Protein AF-F9D7B2-F1 (afdb_monomer_lite)

Radius of gyration: 19.42 Å; chains: 1; bounding box: 42×25×67 Å

Structure (mmCIF, N/CA/C/O backbone):
data_AF-F9D7B2-F1
#
_entry.id   AF-F9D7B2-F1
#
loop_
_atom_site.group_PDB
_atom_site.id
_atom_site.type_symbol
_atom_site.label_atom_id
_atom_site.label_alt_id
_atom_site.label_comp_id
_atom_site.label_asym_id
_atom_site.label_entity_id
_atom_site.label_seq_id
_atom_site.pdbx_PDB_ins_code
_atom_site.Cartn_x
_atom_site.Cartn_y
_atom_site.Cartn_z
_atom_site.occupancy
_atom_site.B_iso_or_equiv
_atom_site.auth_seq_id
_atom_site.auth_comp_id
_atom_site.auth_asym_id
_atom_site.auth_atom_id
_atom_site.pdbx_PDB_model_num
ATOM 1 N N . MET A 1 1 ? -6.807 11.798 2.840 1.00 54.75 1 MET A N 1
ATOM 2 C CA . MET A 1 1 ? -6.831 11.634 1.366 1.00 54.75 1 MET A CA 1
ATOM 3 C C . MET A 1 1 ? -7.896 10.609 0.989 1.00 54.75 1 MET A C 1
ATOM 5 O O . MET A 1 1 ? -7.912 9.531 1.571 1.00 54.75 1 MET A O 1
ATOM 9 N N . ARG A 1 2 ? -8.845 10.926 0.095 1.00 68.44 2 ARG A N 1
ATOM 10 C CA . ARG A 1 2 ? -9.853 9.933 -0.322 1.00 68.44 2 ARG A CA 1
ATOM 11 C C . ARG A 1 2 ? -9.166 8.896 -1.212 1.00 68.44 2 ARG A C 1
ATOM 13 O O . ARG A 1 2 ? -8.704 9.254 -2.287 1.00 68.44 2 ARG A O 1
ATOM 20 N N . PHE A 1 3 ? -9.135 7.635 -0.779 1.00 68.25 3 PHE A N 1
ATOM 21 C CA . PHE A 1 3 ? -8.517 6.503 -1.492 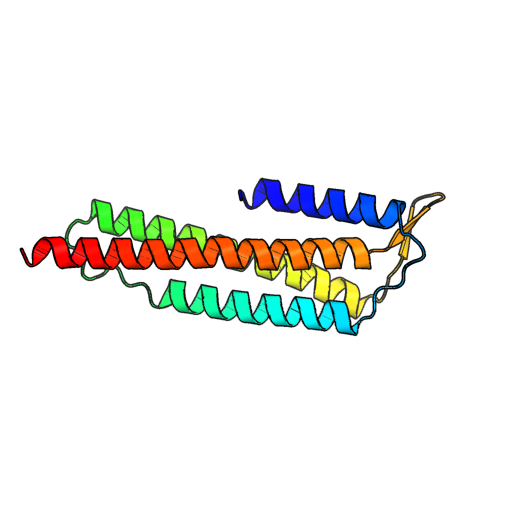1.00 68.25 3 PHE A CA 1
ATOM 22 C C . PHE A 1 3 ? -8.830 6.486 -3.000 1.00 68.25 3 PHE A C 1
ATOM 24 O O . PHE A 1 3 ? -7.929 6.403 -3.826 1.00 68.25 3 PHE A O 1
ATOM 31 N N . LYS A 1 4 ? -10.107 6.695 -3.354 1.00 72.75 4 LYS A N 1
ATOM 32 C CA . LYS A 1 4 ? -10.595 6.726 -4.744 1.00 72.75 4 LYS A CA 1
ATOM 33 C C . LYS A 1 4 ? -10.036 7.871 -5.598 1.00 72.75 4 LYS A C 1
ATOM 35 O O . LYS A 1 4 ? -10.034 7.754 -6.812 1.00 72.75 4 LYS A O 1
ATOM 40 N N . ILE A 1 5 ? -9.616 8.972 -4.978 1.00 77.19 5 ILE A N 1
ATOM 41 C CA . ILE A 1 5 ? -9.054 10.144 -5.665 1.00 77.19 5 ILE A CA 1
ATOM 42 C C . ILE A 1 5 ? -7.525 10.044 -5.701 1.00 77.19 5 ILE A C 1
ATOM 44 O O . ILE A 1 5 ? -6.902 10.443 -6.674 1.00 77.19 5 ILE A O 1
ATOM 48 N N . GLY A 1 6 ? -6.917 9.468 -4.661 1.00 80.25 6 GLY A N 1
ATOM 49 C CA . GLY A 1 6 ? -5.465 9.351 -4.567 1.00 80.25 6 GLY A CA 1
ATOM 50 C C . GLY A 1 6 ? -4.844 8.421 -5.607 1.00 80.25 6 GLY A C 1
ATOM 51 O O . GLY A 1 6 ? -3.851 8.795 -6.214 1.00 80.25 6 GLY A O 1
ATOM 52 N N . ILE A 1 7 ? -5.468 7.266 -5.867 1.00 83.19 7 ILE A N 1
ATOM 53 C CA . ILE A 1 7 ? -4.980 6.296 -6.863 1.00 83.19 7 ILE A CA 1
ATOM 54 C C . ILE A 1 7 ? -4.917 6.869 -8.290 1.00 83.19 7 ILE A C 1
ATOM 56 O O . ILE A 1 7 ? -3.865 6.762 -8.917 1.00 83.19 7 ILE A O 1
ATOM 60 N N . PRO A 1 8 ? -5.981 7.476 -8.854 1.00 85.50 8 PRO A N 1
ATOM 61 C CA . PRO A 1 8 ? -5.893 8.018 -10.209 1.00 85.50 8 PRO A CA 1
ATOM 62 C C . PRO A 1 8 ? -4.871 9.156 -10.304 1.00 85.50 8 PRO A C 1
ATOM 64 O O . PRO A 1 8 ? -4.182 9.261 -11.313 1.00 85.50 8 PRO A O 1
ATOM 67 N N . ILE A 1 9 ? -4.705 9.955 -9.243 1.00 86.44 9 ILE A N 1
ATOM 68 C CA . ILE A 1 9 ? -3.663 10.989 -9.183 1.00 86.44 9 ILE A CA 1
ATOM 69 C C . ILE A 1 9 ? -2.264 10.362 -9.176 1.00 86.44 9 ILE A C 1
ATOM 71 O O . ILE A 1 9 ? -1.404 10.822 -9.920 1.00 86.44 9 ILE A O 1
ATOM 75 N N . SER A 1 10 ? -2.022 9.313 -8.381 1.00 86.69 10 SER A N 1
ATOM 76 C CA . SER A 1 10 ? -0.713 8.649 -8.342 1.00 86.69 10 SER A CA 1
ATOM 77 C C . SER A 1 10 ? -0.380 7.975 -9.674 1.00 86.69 10 SER A C 1
ATOM 79 O O . SER A 1 10 ? 0.756 8.053 -10.129 1.00 86.69 10 SER A O 1
ATOM 81 N N . LEU A 1 11 ? -1.371 7.369 -10.337 1.00 87.00 11 LEU A N 1
ATOM 82 C CA . LEU A 1 11 ? -1.194 6.798 -11.674 1.00 87.00 11 LEU A CA 1
ATOM 83 C C . LEU A 1 11 ? -0.879 7.880 -12.711 1.00 87.00 11 LEU A C 1
ATOM 85 O O . LEU A 1 11 ? 0.074 7.736 -13.472 1.00 87.00 11 LEU A O 1
ATOM 89 N N . PHE A 1 12 ? -1.635 8.981 -12.709 1.00 88.62 12 PHE A N 1
ATOM 90 C CA . PHE A 1 12 ? -1.389 10.106 -13.608 1.00 88.62 12 PHE A CA 1
ATOM 91 C C . PHE A 1 12 ? 0.009 10.697 -13.403 1.00 88.62 12 PHE A C 1
ATOM 93 O O . PHE A 1 12 ? 0.746 10.888 -14.366 1.00 88.62 12 PHE A O 1
ATOM 100 N N . LEU A 1 13 ? 0.407 10.924 -12.149 1.00 90.12 13 LEU A N 1
ATOM 101 C CA . LEU A 1 13 ? 1.728 11.447 -11.817 1.00 90.12 13 LEU A CA 1
ATOM 102 C C . LEU A 1 13 ? 2.848 10.488 -12.249 1.00 90.12 13 LEU A C 1
ATOM 104 O O . LEU A 1 13 ? 3.850 10.938 -12.795 1.00 90.12 13 LEU A O 1
ATOM 108 N N . GLY A 1 14 ? 2.663 9.178 -12.066 1.00 87.56 14 GLY A N 1
ATOM 109 C CA . GLY A 1 14 ? 3.601 8.159 -12.540 1.00 87.56 14 GLY A CA 1
ATOM 110 C C . GLY A 1 14 ? 3.787 8.178 -14.058 1.00 87.56 14 GLY A C 1
ATOM 111 O O . GLY A 1 14 ? 4.916 8.136 -14.540 1.00 87.56 14 GLY A O 1
ATOM 112 N N . ILE A 1 15 ? 2.692 8.322 -14.810 1.00 87.38 15 ILE A N 1
ATOM 113 C CA . ILE A 1 15 ? 2.734 8.454 -16.272 1.00 87.38 15 ILE A CA 1
ATOM 114 C C . ILE A 1 15 ? 3.484 9.731 -16.671 1.00 87.38 15 ILE A C 1
ATOM 116 O O . ILE A 1 15 ? 4.382 9.673 -17.506 1.00 87.38 15 ILE A O 1
ATOM 120 N N . VAL A 1 16 ? 3.171 10.873 -16.050 1.00 88.50 16 VAL A N 1
ATOM 121 C CA . VAL A 1 16 ? 3.855 12.149 -16.326 1.00 88.50 16 VAL A CA 1
ATOM 122 C C . VAL A 1 16 ? 5.359 12.038 -16.065 1.00 88.50 16 VAL A C 1
ATOM 124 O O . VAL A 1 16 ? 6.153 12.438 -16.913 1.00 88.50 16 VAL A O 1
ATOM 127 N N . LEU A 1 17 ? 5.768 11.453 -14.935 1.00 87.50 17 LEU A N 1
ATOM 128 C CA . LEU A 1 17 ? 7.186 11.252 -14.625 1.00 87.50 17 LEU A CA 1
ATOM 129 C C . LEU A 1 17 ? 7.868 10.308 -15.614 1.00 87.50 17 LEU A C 1
ATOM 131 O O . LEU A 1 17 ? 8.986 10.593 -16.035 1.00 87.50 17 LEU A O 1
ATOM 135 N N . SER A 1 18 ? 7.181 9.251 -16.051 1.00 87.25 18 SER A N 1
ATOM 136 C CA . SER A 1 18 ? 7.692 8.372 -17.102 1.00 87.25 18 SER A CA 1
ATOM 137 C C . SER A 1 18 ? 7.915 9.107 -18.427 1.00 87.25 18 SER A C 1
ATOM 139 O O . SER A 1 18 ? 8.852 8.762 -19.141 1.00 87.25 18 SER A O 1
ATOM 141 N N . PHE A 1 19 ? 7.079 10.089 -18.780 1.00 83.62 19 PHE A N 1
ATOM 142 C CA . PHE A 1 19 ? 7.267 10.886 -19.998 1.00 83.62 19 PHE A CA 1
ATOM 143 C C . PHE A 1 19 ? 8.423 11.884 -19.879 1.00 83.62 19 PHE A C 1
ATOM 145 O O . PHE A 1 19 ? 9.119 12.127 -20.863 1.00 83.62 19 PHE A O 1
ATOM 152 N N . ILE A 1 20 ? 8.627 12.470 -18.695 1.00 86.25 20 ILE A N 1
ATOM 153 C CA . ILE A 1 20 ? 9.696 13.453 -18.457 1.00 86.25 20 ILE A CA 1
ATOM 154 C C . ILE A 1 20 ? 11.061 12.760 -18.331 1.00 86.25 20 ILE A C 1
ATOM 156 O O . ILE A 1 20 ? 12.061 13.273 -18.830 1.00 86.25 20 ILE A O 1
ATOM 160 N N . PHE A 1 21 ? 11.107 11.587 -17.694 1.00 85.00 21 PHE A N 1
ATOM 161 C CA . PHE A 1 21 ? 12.338 10.857 -17.380 1.00 85.00 21 PHE A CA 1
ATOM 162 C C . PHE A 1 21 ? 12.344 9.414 -17.925 1.00 85.00 21 PHE A C 1
ATOM 164 O O . PHE A 1 21 ? 12.540 8.468 -17.155 1.00 85.00 21 PHE A O 1
ATOM 171 N N . PRO A 1 22 ? 12.181 9.210 -19.246 1.00 76.31 22 PRO A N 1
ATOM 172 C CA . PRO A 1 22 ? 12.032 7.873 -19.827 1.00 76.31 22 PRO A CA 1
ATOM 173 C C . PRO A 1 22 ? 13.297 7.011 -19.701 1.00 76.31 22 PRO A C 1
ATOM 175 O O . PRO A 1 22 ? 13.204 5.795 -19.580 1.00 76.31 22 PRO A O 1
ATOM 178 N N . ASN A 1 23 ? 14.479 7.637 -19.685 1.00 76.44 23 ASN A N 1
ATOM 179 C CA . ASN A 1 23 ? 15.772 6.942 -19.683 1.00 76.44 23 ASN A CA 1
ATOM 180 C C . ASN A 1 23 ? 16.345 6.698 -18.278 1.00 76.44 23 ASN A C 1
ATOM 182 O O . ASN A 1 23 ? 17.453 6.177 -18.158 1.00 76.44 23 ASN A O 1
ATOM 186 N N . ILE A 1 24 ? 15.645 7.115 -17.216 1.00 81.31 24 ILE A N 1
ATOM 187 C CA . ILE A 1 24 ? 16.097 6.843 -15.850 1.00 81.31 24 ILE A CA 1
ATOM 188 C C . ILE A 1 24 ? 15.679 5.426 -15.487 1.00 81.31 24 ILE A C 1
ATOM 190 O O . ILE A 1 24 ? 14.493 5.126 -15.359 1.00 81.31 24 ILE A O 1
ATOM 194 N N . GLU A 1 25 ? 16.675 4.572 -15.298 1.00 81.44 25 GLU A N 1
ATOM 195 C CA . GLU A 1 25 ? 16.473 3.227 -14.790 1.00 81.44 25 GLU A CA 1
ATOM 196 C C . GLU A 1 25 ? 16.370 3.261 -13.263 1.00 81.44 25 GLU A C 1
ATOM 198 O O . GLU A 1 25 ? 17.259 3.750 -12.557 1.00 81.44 25 GLU A O 1
ATOM 203 N N . ILE A 1 26 ? 15.253 2.756 -12.750 1.00 85.38 26 ILE A N 1
ATOM 204 C CA . ILE A 1 26 ? 15.032 2.613 -11.318 1.00 85.38 26 ILE A CA 1
ATOM 205 C C . ILE A 1 26 ? 15.650 1.287 -10.883 1.00 85.38 26 ILE A C 1
ATOM 207 O O . ILE A 1 26 ? 15.409 0.242 -11.479 1.00 85.38 26 ILE A O 1
ATOM 211 N N . LYS A 1 27 ? 16.457 1.325 -9.821 1.00 88.38 27 LYS A N 1
ATOM 212 C CA . LYS A 1 27 ? 17.061 0.113 -9.264 1.00 88.38 27 LYS A CA 1
ATOM 213 C C . LYS A 1 27 ? 15.986 -0.751 -8.608 1.00 88.38 27 LYS A C 1
ATOM 215 O O . LYS A 1 27 ? 15.213 -0.243 -7.793 1.00 88.38 27 LYS A O 1
ATOM 220 N N . ASP A 1 28 ? 16.023 -2.058 -8.858 1.00 86.94 28 ASP A N 1
ATOM 221 C CA . ASP A 1 28 ? 15.105 -3.025 -8.236 1.00 86.94 28 ASP A CA 1
ATOM 222 C C . ASP A 1 28 ? 15.140 -2.937 -6.704 1.00 86.94 28 ASP A C 1
ATOM 224 O O . ASP A 1 28 ? 14.097 -2.907 -6.052 1.00 86.94 28 ASP A O 1
ATOM 228 N N . SER A 1 29 ? 16.331 -2.730 -6.129 1.00 91.25 29 SER A N 1
ATOM 229 C CA . SER A 1 29 ? 16.522 -2.534 -4.687 1.00 91.25 29 SER A CA 1
ATOM 230 C C . SER A 1 29 ? 15.683 -1.384 -4.113 1.00 91.25 29 SER A C 1
ATOM 232 O O . SER A 1 29 ? 15.282 -1.415 -2.950 1.00 91.25 29 SER A O 1
ATOM 234 N N . THR A 1 30 ? 15.419 -0.339 -4.905 1.00 92.25 30 THR A N 1
ATOM 235 C CA . THR A 1 30 ? 14.581 0.792 -4.487 1.00 92.25 30 THR A CA 1
ATOM 236 C C . THR A 1 30 ? 13.112 0.381 -4.420 1.00 92.25 30 THR A C 1
ATOM 238 O O . THR A 1 30 ? 12.442 0.693 -3.434 1.00 92.25 30 THR A O 1
ATOM 241 N N . LEU A 1 31 ? 12.619 -0.350 -5.424 1.00 91.62 31 LEU A N 1
ATOM 242 C CA . LEU A 1 31 ? 11.253 -0.882 -5.441 1.00 91.62 31 LEU A CA 1
ATOM 243 C C . LEU A 1 31 ? 11.034 -1.885 -4.301 1.00 91.62 31 LEU A C 1
ATOM 245 O O . LEU A 1 31 ? 10.041 -1.776 -3.581 1.00 91.62 31 LEU A O 1
ATOM 249 N N . GLU A 1 32 ? 11.984 -2.796 -4.087 1.00 93.69 32 GLU A N 1
ATOM 250 C CA . GLU A 1 32 ? 11.987 -3.766 -2.983 1.00 93.69 32 GLU A CA 1
ATOM 251 C C . GLU A 1 32 ? 11.922 -3.078 -1.616 1.00 93.69 32 GLU A C 1
ATOM 253 O O . GLU A 1 32 ? 11.104 -3.433 -0.762 1.00 93.69 32 GLU A O 1
ATOM 258 N N . THR A 1 33 ? 12.750 -2.049 -1.413 1.00 96.12 33 THR A N 1
ATOM 259 C CA . THR A 1 33 ? 12.785 -1.285 -0.159 1.00 96.12 33 THR A CA 1
ATOM 260 C C . THR A 1 33 ? 11.444 -0.601 0.100 1.00 96.12 33 THR A C 1
ATOM 262 O O . THR A 1 33 ? 10.875 -0.726 1.185 1.00 96.12 33 THR A O 1
ATOM 265 N N . LEU A 1 34 ? 10.894 0.094 -0.901 1.00 96.00 34 LEU A N 1
ATOM 266 C CA . LEU A 1 34 ? 9.611 0.786 -0.774 1.00 96.00 34 LEU A CA 1
ATOM 267 C C . LEU A 1 34 ? 8.447 -0.187 -0.534 1.00 96.00 34 LEU A C 1
ATOM 269 O O . LEU A 1 34 ? 7.554 0.100 0.270 1.00 96.00 34 LEU A O 1
ATOM 273 N N . PHE A 1 35 ? 8.454 -1.348 -1.192 1.00 95.50 35 PHE A N 1
ATOM 274 C CA . PHE A 1 35 ? 7.444 -2.381 -0.975 1.00 95.50 35 PHE A CA 1
ATOM 275 C C . PHE A 1 35 ? 7.541 -2.982 0.429 1.00 95.50 35 PHE A C 1
ATOM 277 O O . PHE A 1 35 ? 6.524 -3.131 1.107 1.00 95.50 35 PHE A O 1
ATOM 284 N N . THR A 1 36 ? 8.759 -3.217 0.918 1.00 96.44 36 THR A N 1
ATOM 285 C CA . THR A 1 36 ? 9.007 -3.694 2.285 1.00 96.44 36 THR A CA 1
ATOM 286 C C . THR A 1 36 ? 8.484 -2.703 3.324 1.00 96.44 36 THR A C 1
ATOM 288 O O . THR A 1 36 ? 7.735 -3.089 4.222 1.00 96.44 36 THR A O 1
ATOM 291 N N . ILE A 1 37 ? 8.792 -1.409 3.174 1.00 96.44 37 ILE A N 1
ATOM 292 C CA . ILE A 1 37 ? 8.269 -0.350 4.055 1.00 96.44 37 ILE A CA 1
ATOM 293 C C . ILE A 1 37 ? 6.735 -0.337 4.027 1.00 96.44 37 ILE A C 1
ATOM 295 O O . ILE A 1 37 ? 6.094 -0.273 5.077 1.00 96.44 37 ILE A O 1
ATOM 299 N N . SER A 1 38 ? 6.138 -0.454 2.839 1.00 95.25 38 SER A N 1
ATOM 300 C CA . SER A 1 38 ? 4.681 -0.518 2.669 1.00 95.25 38 SER A CA 1
ATOM 301 C C . SER A 1 38 ? 4.071 -1.722 3.402 1.00 95.25 38 SER A C 1
ATOM 303 O O . SER A 1 38 ? 3.055 -1.573 4.079 1.00 95.25 38 SER A O 1
ATOM 305 N N . GLY A 1 39 ? 4.704 -2.897 3.326 1.00 95.38 39 GLY A N 1
ATOM 306 C CA . GLY A 1 39 ? 4.282 -4.114 4.029 1.00 95.38 39 GLY A CA 1
ATOM 307 C C . GLY A 1 39 ? 4.381 -4.014 5.552 1.00 95.38 39 GLY A C 1
ATOM 308 O O . GLY A 1 39 ? 3.458 -4.430 6.260 1.00 95.38 39 GLY A O 1
ATOM 309 N N . ILE A 1 40 ? 5.449 -3.399 6.066 1.00 95.38 40 ILE A N 1
ATOM 310 C CA . ILE A 1 40 ? 5.603 -3.112 7.499 1.00 95.38 40 ILE A CA 1
ATOM 311 C C . ILE A 1 40 ? 4.492 -2.164 7.971 1.00 95.38 40 ILE A C 1
ATOM 313 O O . ILE A 1 40 ? 3.793 -2.464 8.939 1.00 95.38 40 ILE A O 1
ATOM 317 N N . MET A 1 41 ? 4.270 -1.053 7.261 1.00 94.00 41 MET A N 1
ATOM 318 C CA . MET A 1 41 ? 3.221 -0.078 7.591 1.00 94.00 41 MET A CA 1
ATOM 319 C C . MET A 1 41 ? 1.817 -0.683 7.540 1.00 94.00 41 MET A C 1
ATOM 321 O O . MET A 1 41 ? 1.000 -0.427 8.426 1.00 94.00 41 MET A O 1
ATOM 325 N N . PHE A 1 42 ? 1.541 -1.522 6.539 1.00 92.75 42 PHE A N 1
ATOM 326 C CA . PHE A 1 42 ? 0.287 -2.262 6.455 1.00 92.75 42 PHE A CA 1
ATOM 327 C C . PHE A 1 42 ? 0.094 -3.179 7.671 1.00 92.75 42 PHE A C 1
ATOM 329 O O . PHE A 1 42 ? -0.965 -3.144 8.300 1.00 92.75 42 PHE A O 1
ATOM 336 N N . SER A 1 43 ? 1.118 -3.954 8.033 1.00 93.38 43 SER A N 1
ATOM 337 C CA . SER A 1 43 ? 1.059 -4.902 9.153 1.00 93.38 43 SER A CA 1
ATOM 338 C C . SER A 1 43 ? 0.813 -4.193 10.487 1.00 93.38 43 SER A C 1
ATOM 340 O O . SER A 1 43 ? -0.059 -4.597 11.259 1.00 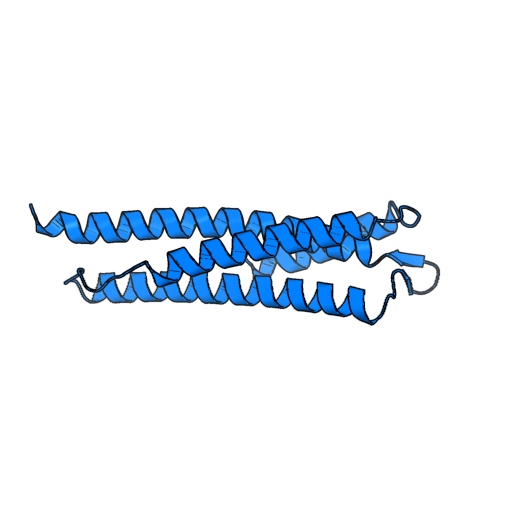93.38 43 SER A O 1
ATOM 342 N N . ILE A 1 44 ? 1.522 -3.087 10.728 1.00 91.56 44 ILE A N 1
ATOM 343 C CA . ILE A 1 44 ? 1.356 -2.255 11.924 1.00 91.56 44 ILE A CA 1
ATOM 344 C C . ILE A 1 44 ? -0.057 -1.648 11.974 1.00 91.56 44 ILE A C 1
ATOM 346 O O . ILE A 1 44 ? -0.745 -1.767 12.990 1.00 91.56 44 ILE A O 1
ATOM 350 N N . GLY A 1 45 ? -0.528 -1.048 10.875 1.00 89.50 45 GLY A N 1
ATOM 351 C CA . GLY A 1 45 ? -1.862 -0.441 10.810 1.00 89.50 45 GLY A CA 1
ATOM 352 C C . GLY A 1 45 ? -2.998 -1.450 11.016 1.00 89.50 45 GLY A C 1
ATOM 353 O O . GLY A 1 45 ? -3.968 -1.173 11.728 1.00 89.50 45 GLY A O 1
ATOM 354 N N . MET A 1 46 ? -2.868 -2.651 10.449 1.00 90.00 46 MET A N 1
ATOM 355 C CA . MET A 1 46 ? -3.832 -3.735 10.643 1.00 90.00 46 MET A CA 1
ATOM 356 C C . MET A 1 46 ? -3.849 -4.254 12.082 1.00 90.00 46 MET A C 1
ATOM 358 O O . MET A 1 46 ? -4.937 -4.466 12.617 1.00 90.00 46 MET A O 1
ATOM 362 N N . SER A 1 47 ? -2.682 -4.410 12.715 1.00 90.19 47 SER A N 1
ATOM 363 C CA . SER A 1 47 ? -2.576 -4.834 14.118 1.00 90.19 47 SER A CA 1
ATOM 364 C C . SER A 1 47 ? -3.359 -3.899 15.044 1.00 90.19 47 SER A C 1
ATOM 366 O O . SER A 1 47 ? -4.251 -4.348 15.766 1.00 90.19 47 SER A O 1
ATOM 368 N N . LEU A 1 48 ? -3.133 -2.584 14.932 1.00 85.81 48 LEU A N 1
ATOM 369 C CA . LEU A 1 48 ? -3.869 -1.599 15.729 1.00 85.81 48 LEU A CA 1
ATOM 370 C C . LEU A 1 48 ? -5.376 -1.666 15.490 1.00 85.81 48 LEU A C 1
ATOM 372 O O . LEU A 1 48 ? -6.140 -1.635 16.446 1.00 85.81 48 LEU A O 1
ATOM 376 N N . THR A 1 49 ? -5.800 -1.817 14.233 1.00 85.38 49 THR A N 1
ATOM 377 C CA . THR A 1 49 ? -7.227 -1.887 13.882 1.00 85.38 49 THR A CA 1
ATOM 378 C C . THR A 1 49 ? -7.929 -3.112 14.482 1.00 85.38 49 THR A C 1
ATOM 380 O O . THR A 1 49 ? -9.138 -3.076 14.707 1.00 85.38 49 THR A O 1
ATOM 383 N N . VAL A 1 50 ? -7.207 -4.217 14.699 1.00 80.75 50 VAL A N 1
ATOM 384 C CA . VAL A 1 50 ? -7.754 -5.448 15.297 1.00 80.75 50 VAL A CA 1
ATOM 385 C C . VAL A 1 50 ? -7.774 -5.373 16.825 1.00 80.75 50 VAL A C 1
ATOM 387 O O . VAL A 1 50 ? -8.703 -5.899 17.432 1.00 80.75 50 VAL A O 1
ATOM 390 N N . ILE A 1 51 ? -6.784 -4.716 17.437 1.00 81.06 51 ILE A N 1
ATOM 391 C CA . ILE A 1 51 ? -6.692 -4.549 18.897 1.00 81.06 51 ILE A CA 1
ATOM 392 C C . ILE A 1 51 ? -7.780 -3.603 19.425 1.00 81.06 51 ILE A C 1
ATOM 394 O O . ILE A 1 51 ? -8.307 -3.828 20.514 1.00 81.06 51 ILE A O 1
ATOM 398 N N . SER A 1 52 ? -8.153 -2.577 18.653 1.00 76.31 52 SER A N 1
ATOM 399 C CA . SER A 1 52 ? -9.250 -1.660 18.971 1.00 76.31 52 SER A CA 1
ATOM 400 C C . SER A 1 52 ? -10.520 -2.422 19.376 1.00 76.31 52 SER A C 1
ATOM 402 O O . SER A 1 52 ? -11.152 -3.090 18.556 1.00 76.31 52 SER A O 1
ATOM 404 N N . ASN A 1 53 ? -10.942 -2.312 20.636 1.00 77.31 53 ASN A N 1
ATOM 405 C CA . ASN A 1 53 ? -12.123 -3.011 21.130 1.00 77.31 53 ASN A CA 1
ATOM 406 C C . ASN A 1 53 ? -13.177 -2.030 21.645 1.00 77.31 53 ASN A C 1
ATOM 408 O O . ASN A 1 53 ? -12.911 -1.147 22.444 1.00 77.31 53 ASN A O 1
ATOM 412 N N . THR A 1 54 ? -14.415 -2.229 21.200 1.00 79.44 54 THR A N 1
ATOM 413 C CA . THR A 1 54 ? -15.566 -1.377 21.532 1.00 79.44 54 THR A CA 1
ATOM 414 C C . THR A 1 54 ? -16.523 -2.033 22.532 1.00 79.44 54 THR A C 1
ATOM 416 O O . THR A 1 54 ? -17.632 -1.539 22.735 1.00 79.44 54 THR A O 1
ATOM 419 N N . SER A 1 55 ? -16.159 -3.175 23.130 1.00 76.06 55 SER A N 1
ATOM 420 C CA . SER A 1 55 ? -17.034 -3.913 24.054 1.00 76.06 55 SER A CA 1
ATOM 421 C C . SER A 1 55 ? -17.332 -3.164 25.355 1.00 76.06 55 SER A C 1
ATOM 423 O O . SER A 1 55 ? -18.410 -3.370 25.901 1.00 76.06 55 SER A O 1
ATOM 425 N N . GLY A 1 56 ? -16.447 -2.264 25.801 1.00 75.81 56 GLY A N 1
ATOM 426 C CA . GLY A 1 56 ? -16.654 -1.428 26.995 1.00 75.81 56 GLY A CA 1
ATOM 427 C C . GLY A 1 56 ? -17.692 -0.309 26.829 1.00 75.81 56 GLY A C 1
ATOM 428 O O . GLY A 1 56 ? -18.098 0.314 27.806 1.00 75.81 56 GLY A O 1
ATOM 429 N N . ILE A 1 57 ? -18.174 -0.054 25.608 1.00 79.56 57 ILE A N 1
ATOM 430 C CA . ILE A 1 57 ? -19.107 1.041 25.312 1.00 79.56 57 ILE A CA 1
ATOM 431 C C . ILE A 1 57 ? -20.557 0.548 25.467 1.00 79.56 57 ILE A C 1
ATOM 433 O O . ILE A 1 57 ? -21.011 -0.314 24.710 1.00 79.56 57 ILE A O 1
ATOM 437 N N . GLU A 1 58 ? -21.310 1.122 26.415 1.00 76.94 58 GLU A N 1
ATOM 438 C CA . GLU A 1 58 ? -22.727 0.767 26.663 1.00 76.94 58 GLU A CA 1
ATOM 439 C C . GLU A 1 58 ? -23.648 1.383 25.622 1.00 76.94 58 GLU A C 1
ATOM 441 O O . GLU A 1 58 ? -24.605 0.751 25.174 1.00 76.94 58 GLU A O 1
ATOM 446 N N . ASN A 1 59 ? -23.342 2.612 25.197 1.00 83.44 59 ASN A N 1
ATOM 447 C CA . ASN A 1 59 ? -24.145 3.297 24.205 1.00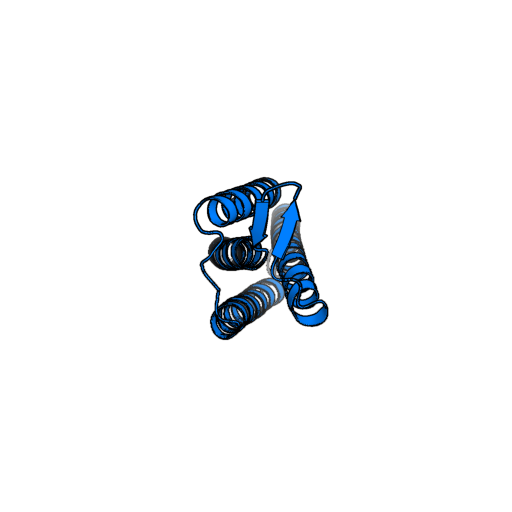 83.44 59 ASN A CA 1
ATOM 448 C C . ASN A 1 59 ? -24.031 2.577 22.854 1.00 83.44 59 ASN A C 1
ATOM 450 O O . ASN A 1 59 ? -23.067 2.740 22.100 1.00 83.44 59 ASN A O 1
ATOM 454 N N . GLN A 1 60 ? -25.057 1.788 22.532 1.00 83.81 60 GLN A N 1
ATOM 455 C CA . GLN A 1 60 ? -25.094 0.954 21.336 1.00 83.81 60 GLN A CA 1
ATOM 456 C C . GLN A 1 60 ? -24.970 1.768 20.042 1.00 83.81 60 GLN A C 1
ATOM 458 O O . GLN A 1 60 ? -24.370 1.281 19.082 1.00 83.81 60 GLN A O 1
ATOM 463 N N . LYS A 1 61 ? -25.483 3.007 20.005 1.00 85.25 61 LYS A N 1
ATOM 464 C CA . LYS A 1 61 ? -25.369 3.879 18.825 1.00 85.25 61 LYS A CA 1
ATOM 465 C C . LYS A 1 61 ? -23.912 4.279 18.578 1.00 85.25 61 LYS A C 1
ATOM 467 O O . LYS A 1 61 ? -23.436 4.149 17.451 1.00 85.25 61 LYS A O 1
ATOM 472 N N . ILE A 1 62 ? -23.199 4.687 19.631 1.00 82.62 62 ILE A N 1
ATOM 473 C CA . ILE A 1 62 ? -21.770 5.044 19.572 1.00 82.62 62 ILE A CA 1
ATOM 474 C C . ILE A 1 62 ? -20.928 3.807 19.234 1.00 82.62 62 ILE A C 1
ATOM 476 O O . ILE A 1 62 ? -20.090 3.834 18.336 1.00 82.62 62 ILE A O 1
ATOM 480 N N . ARG A 1 63 ? -21.216 2.666 19.866 1.00 82.81 63 ARG A N 1
ATOM 481 C CA . ARG A 1 63 ? -20.525 1.403 19.583 1.00 82.81 63 ARG A CA 1
ATOM 482 C C . ARG A 1 63 ? -20.645 0.985 18.115 1.00 82.81 63 ARG A C 1
ATOM 484 O O . ARG A 1 63 ? -19.669 0.552 17.503 1.00 82.81 63 ARG A O 1
ATOM 491 N N . LEU A 1 64 ? -21.842 1.091 17.534 1.00 85.75 64 LEU A N 1
ATOM 492 C CA . LEU A 1 64 ? -22.075 0.744 16.130 1.00 85.75 64 LEU A CA 1
ATOM 493 C C . LEU A 1 64 ? -21.376 1.713 15.169 1.00 85.75 64 LEU A C 1
ATOM 495 O O . LEU A 1 64 ? -20.829 1.260 14.160 1.00 85.75 64 LEU A O 1
ATOM 499 N N . SER A 1 65 ? -21.357 3.015 15.472 1.00 86.19 65 SER A N 1
ATOM 500 C CA . SER A 1 65 ? -20.679 4.005 14.629 1.00 86.19 65 SER A CA 1
ATOM 501 C C . SER A 1 65 ? -19.161 3.791 14.617 1.00 86.19 65 SER A C 1
ATOM 503 O O . SER A 1 65 ? -18.568 3.756 13.537 1.00 86.19 65 SER A O 1
ATOM 505 N N . LEU A 1 66 ? -18.548 3.533 15.775 1.00 85.06 66 LEU A N 1
ATOM 506 C CA . LEU A 1 66 ? -17.117 3.236 15.900 1.00 85.06 66 LEU A CA 1
ATOM 507 C C . LEU A 1 66 ? -16.743 1.943 15.169 1.00 85.06 66 LEU A C 1
ATOM 509 O O . LEU A 1 66 ? -15.826 1.941 14.350 1.00 85.06 66 LEU A O 1
ATOM 513 N N . ARG A 1 67 ? -17.520 0.863 15.340 1.00 85.88 67 ARG A N 1
ATOM 514 C CA . ARG A 1 67 ? -17.313 -0.388 14.584 1.00 85.88 67 ARG A CA 1
ATOM 515 C C . ARG A 1 67 ? -17.388 -0.182 13.071 1.00 85.88 67 ARG A C 1
ATOM 517 O O . ARG A 1 67 ? -16.657 -0.842 12.331 1.00 85.88 67 ARG A O 1
ATOM 524 N N . LYS A 1 68 ? -18.267 0.706 12.596 1.00 87.31 68 LYS A N 1
ATOM 525 C CA . LYS A 1 68 ? -18.351 1.053 11.172 1.00 87.31 68 LYS A CA 1
ATOM 526 C C . LYS A 1 68 ? -17.095 1.799 10.714 1.00 87.31 68 LYS A C 1
ATOM 528 O O . LYS A 1 68 ? -16.497 1.377 9.728 1.00 87.31 68 LYS A O 1
ATOM 533 N N . LYS A 1 69 ? -16.647 2.818 11.463 1.00 84.12 69 LYS A N 1
ATOM 534 C CA . LYS A 1 69 ? -15.389 3.538 11.189 1.00 84.12 69 LYS A CA 1
ATOM 535 C C . LYS A 1 69 ? -14.196 2.571 11.119 1.00 84.12 69 LYS A C 1
ATOM 537 O O . LYS A 1 69 ? -13.453 2.599 10.142 1.00 84.12 69 LYS A O 1
ATOM 542 N N . MET A 1 70 ? -14.065 1.660 12.087 1.00 85.31 70 MET A N 1
ATOM 543 C CA . MET A 1 70 ? -12.993 0.656 12.111 1.00 85.31 70 MET A CA 1
ATOM 544 C C . MET A 1 70 ? -13.013 -0.258 10.878 1.00 85.31 70 MET A C 1
ATOM 546 O O . MET A 1 70 ? -11.985 -0.458 10.231 1.00 85.31 70 MET A O 1
ATOM 550 N N . LYS A 1 71 ? -14.185 -0.806 10.520 1.00 87.19 71 LYS A N 1
ATOM 551 C CA . LYS A 1 71 ? -14.331 -1.656 9.325 1.00 87.19 71 LYS A CA 1
ATOM 552 C C . LYS A 1 71 ? -13.975 -0.901 8.047 1.00 87.19 71 LYS A C 1
ATOM 554 O O . LYS A 1 71 ? -13.315 -1.469 7.178 1.00 87.19 71 LYS A O 1
ATOM 559 N N . ASP A 1 72 ? -14.387 0.359 7.942 1.00 85.88 72 ASP A N 1
ATOM 560 C CA . ASP A 1 72 ? -14.092 1.199 6.783 1.00 85.88 72 ASP A CA 1
ATOM 561 C C . ASP A 1 72 ? -12.587 1.453 6.641 1.00 85.88 72 ASP A C 1
ATOM 563 O O . ASP A 1 72 ? -12.055 1.342 5.535 1.00 85.88 72 ASP A O 1
ATOM 567 N N . VAL A 1 73 ? -11.885 1.747 7.740 1.00 84.25 73 VAL A N 1
ATOM 568 C CA . VAL A 1 73 ? -10.425 1.929 7.728 1.00 84.25 73 VAL A CA 1
ATOM 569 C C . VAL A 1 73 ? -9.714 0.626 7.364 1.00 84.25 73 VAL A C 1
ATOM 571 O O . VAL A 1 73 ? -8.900 0.614 6.440 1.00 84.25 73 VAL A O 1
ATOM 574 N N . ARG A 1 74 ? -10.087 -0.492 7.998 1.00 87.69 74 ARG A N 1
ATOM 575 C CA . ARG A 1 74 ? -9.533 -1.822 7.706 1.00 87.69 74 ARG A CA 1
ATOM 576 C C . ARG A 1 74 ? -9.653 -2.186 6.228 1.00 87.69 74 ARG A C 1
ATOM 578 O O . ARG A 1 74 ? -8.676 -2.562 5.588 1.00 87.69 74 ARG A O 1
ATOM 585 N N . ASN A 1 75 ? -10.856 -2.060 5.668 1.00 88.88 75 ASN A N 1
ATOM 586 C CA . ASN A 1 75 ? -11.109 -2.424 4.277 1.00 88.88 75 ASN A CA 1
ATOM 587 C C . ASN A 1 75 ? -10.306 -1.540 3.311 1.00 88.88 75 ASN A C 1
ATOM 589 O O . ASN A 1 75 ? -9.871 -2.015 2.266 1.00 88.88 75 ASN A O 1
ATOM 593 N N . ARG A 1 76 ? -10.065 -0.271 3.664 1.00 86.44 76 ARG A N 1
ATOM 594 C CA . ARG A 1 76 ? -9.206 0.623 2.879 1.00 86.44 76 ARG A CA 1
ATOM 595 C C . ARG A 1 76 ? -7.727 0.244 2.951 1.00 86.44 76 ARG A C 1
ATOM 597 O O . ARG A 1 76 ? -7.065 0.304 1.920 1.00 86.44 76 ARG A O 1
ATOM 604 N N . PHE A 1 77 ? -7.217 -0.140 4.124 1.00 87.56 77 PHE A N 1
ATOM 605 C CA . PHE A 1 77 ? -5.851 -0.661 4.269 1.00 87.56 77 PHE A CA 1
ATOM 606 C C . PHE A 1 77 ? -5.648 -1.891 3.385 1.00 87.56 77 PHE A C 1
ATOM 608 O O . PHE A 1 77 ? -4.724 -1.915 2.576 1.00 87.56 77 PHE A O 1
ATOM 615 N N . ILE A 1 78 ? -6.562 -2.864 3.483 1.00 91.31 78 ILE A N 1
ATOM 616 C CA . ILE A 1 78 ? -6.522 -4.097 2.688 1.00 91.31 78 ILE A CA 1
ATOM 617 C C . ILE A 1 78 ? -6.582 -3.777 1.194 1.00 91.31 78 ILE A C 1
ATOM 619 O O . ILE A 1 78 ? -5.750 -4.266 0.439 1.00 91.31 78 ILE A O 1
ATOM 623 N N . ALA A 1 79 ? -7.518 -2.929 0.759 1.00 90.81 79 ALA A N 1
ATOM 624 C CA . ALA A 1 79 ? -7.651 -2.577 -0.653 1.00 90.81 79 ALA A CA 1
ATOM 625 C C . ALA A 1 79 ? -6.398 -1.875 -1.205 1.00 90.81 79 ALA A C 1
ATOM 627 O O . ALA A 1 79 ? -5.961 -2.189 -2.310 1.00 90.81 79 ALA A O 1
ATOM 628 N N . CYS A 1 80 ? -5.804 -0.948 -0.444 1.00 90.56 80 CYS A N 1
ATOM 629 C CA . CYS A 1 80 ? -4.578 -0.265 -0.855 1.00 90.56 80 CYS A CA 1
ATOM 630 C C . CYS A 1 80 ? -3.404 -1.237 -0.956 1.00 90.56 80 CYS A C 1
AT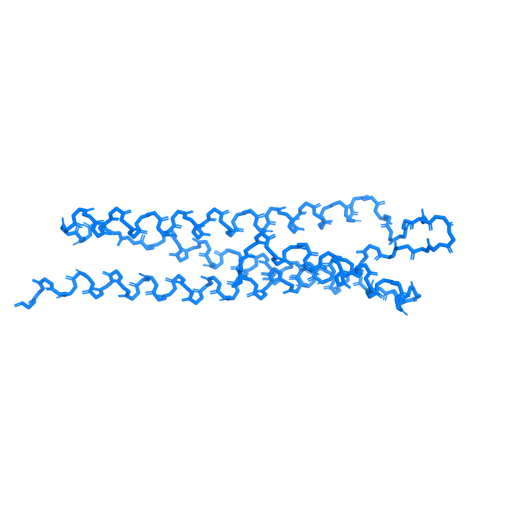OM 632 O O . CYS A 1 80 ? -2.700 -1.249 -1.962 1.00 90.56 80 CYS A O 1
ATOM 634 N N . PHE A 1 81 ? -3.209 -2.062 0.072 1.00 92.94 81 PHE A N 1
ATOM 635 C CA . PHE A 1 81 ? -2.092 -2.996 0.121 1.00 92.94 81 PHE A CA 1
ATOM 636 C C . PHE A 1 81 ? -2.211 -4.087 -0.942 1.00 92.94 81 PHE A C 1
ATOM 638 O O . PHE A 1 81 ? -1.227 -4.398 -1.608 1.00 92.94 81 PHE A O 1
ATOM 645 N N . ALA A 1 82 ? -3.420 -4.610 -1.165 1.00 93.69 82 ALA A N 1
ATOM 646 C CA . ALA A 1 82 ? -3.689 -5.565 -2.232 1.00 93.69 82 ALA A CA 1
ATOM 647 C C . ALA A 1 82 ? -3.360 -4.971 -3.607 1.00 93.69 82 ALA A C 1
ATOM 649 O O . ALA A 1 82 ? -2.693 -5.622 -4.404 1.00 93.69 82 ALA A O 1
ATOM 650 N N . LEU A 1 83 ? -3.762 -3.723 -3.871 1.00 92.06 83 LEU A N 1
ATOM 651 C CA . LEU A 1 83 ? -3.471 -3.058 -5.140 1.00 92.06 83 LEU A CA 1
ATOM 652 C C . LEU A 1 83 ? -1.963 -2.897 -5.360 1.00 92.06 83 LEU A C 1
ATOM 654 O O . LEU A 1 83 ? -1.459 -3.292 -6.407 1.00 92.06 83 LEU A O 1
ATOM 658 N N . VAL A 1 84 ? -1.230 -2.376 -4.375 1.00 93.12 84 VAL A N 1
ATOM 659 C CA . VAL A 1 84 ? 0.229 -2.221 -4.491 1.00 93.12 84 VAL A CA 1
ATOM 660 C C . VAL A 1 84 ? 0.933 -3.570 -4.633 1.00 93.12 84 VAL A C 1
ATOM 662 O O . VAL A 1 84 ? 1.848 -3.693 -5.442 1.00 93.12 84 VAL A O 1
ATOM 665 N N . SER A 1 85 ? 0.472 -4.597 -3.916 1.00 94.19 85 SER A N 1
ATOM 666 C CA . SER A 1 85 ? 1.011 -5.957 -4.022 1.00 94.19 85 SER A CA 1
ATOM 667 C C . SER A 1 85 ? 0.791 -6.557 -5.406 1.00 94.19 85 SER A C 1
ATOM 669 O O . SER A 1 85 ? 1.708 -7.155 -5.955 1.00 94.19 85 SER A O 1
ATOM 671 N N . LEU A 1 86 ? -0.388 -6.365 -6.006 1.00 92.38 86 LEU A N 1
ATOM 672 C CA . LEU A 1 86 ? -0.665 -6.837 -7.365 1.00 92.38 86 LEU A CA 1
ATOM 673 C C . LEU A 1 86 ? 0.257 -6.173 -8.391 1.00 92.38 86 LEU A C 1
ATOM 675 O O . LEU A 1 86 ? 0.819 -6.871 -9.229 1.00 92.38 86 LEU A O 1
ATOM 679 N N . PHE A 1 8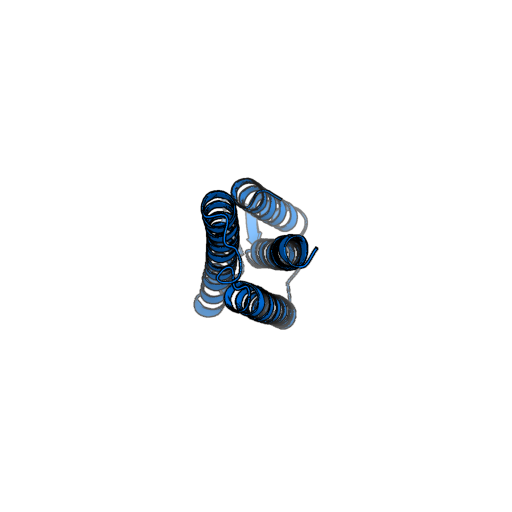7 ? 0.452 -4.854 -8.302 1.00 88.94 87 PHE A N 1
ATOM 680 C CA . PHE A 1 87 ? 1.385 -4.141 -9.180 1.00 88.94 87 PHE A CA 1
ATOM 681 C C . PHE A 1 87 ? 2.830 -4.610 -8.988 1.00 88.94 87 PHE A C 1
ATOM 683 O O . PHE A 1 87 ? 3.532 -4.824 -9.971 1.00 88.94 87 PHE A O 1
ATOM 690 N N . TYR A 1 88 ? 3.254 -4.811 -7.738 1.00 90.38 88 TYR A N 1
ATOM 691 C CA . TYR A 1 88 ? 4.602 -5.273 -7.421 1.00 90.38 88 TYR A CA 1
ATOM 692 C C . TYR A 1 88 ? 4.874 -6.697 -7.921 1.00 90.38 88 TYR A C 1
ATOM 694 O O . TYR A 1 88 ? 5.901 -6.957 -8.540 1.00 90.38 88 TYR A O 1
ATOM 702 N N . VAL A 1 89 ? 3.936 -7.623 -7.705 1.00 90.69 89 VAL A N 1
ATOM 703 C CA . VAL A 1 89 ? 4.047 -8.997 -8.214 1.00 90.69 89 VAL A CA 1
ATOM 704 C C . VAL A 1 89 ? 4.028 -9.006 -9.740 1.00 90.69 89 VAL A C 1
ATOM 706 O O . VAL A 1 89 ? 4.819 -9.718 -10.352 1.00 90.69 89 VAL A O 1
ATOM 709 N N . TYR A 1 90 ? 3.165 -8.198 -10.361 1.00 86.62 90 TYR A N 1
ATOM 710 C CA . TYR A 1 90 ? 3.110 -8.083 -11.815 1.00 86.62 90 TYR A CA 1
ATOM 711 C C . TYR A 1 90 ? 4.456 -7.628 -12.397 1.00 86.62 90 TYR A C 1
ATOM 713 O O . TYR A 1 90 ? 4.985 -8.294 -13.286 1.00 86.62 90 TYR A O 1
ATOM 721 N N . SER A 1 91 ? 5.055 -6.550 -11.883 1.00 84.06 91 SER A N 1
ATOM 722 C CA . SER A 1 91 ? 6.345 -6.084 -12.409 1.00 84.06 91 SER A CA 1
ATOM 723 C C . SER A 1 91 ? 7.480 -7.078 -12.156 1.00 84.06 91 SER A C 1
ATOM 725 O O . SER A 1 91 ? 8.297 -7.308 -13.046 1.00 84.06 91 SER A O 1
ATOM 727 N N . SER A 1 92 ? 7.483 -7.742 -10.996 1.00 84.38 92 SER A N 1
ATOM 728 C CA . SER A 1 92 ? 8.494 -8.744 -10.644 1.00 84.38 92 SER A CA 1
ATOM 729 C C . SER A 1 92 ? 8.433 -10.001 -11.525 1.00 84.38 92 SER A C 1
ATOM 731 O O . SER A 1 92 ? 9.475 -10.502 -11.943 1.00 84.38 92 SER A O 1
ATOM 733 N N . VAL A 1 93 ? 7.231 -10.498 -11.845 1.00 85.88 93 VAL A N 1
ATOM 734 C CA . VAL A 1 93 ? 7.047 -11.719 -12.653 1.00 85.88 93 VAL A CA 1
ATOM 735 C C . VAL A 1 93 ? 7.312 -11.465 -14.131 1.00 85.88 93 VAL A C 1
ATOM 737 O O . VAL A 1 93 ? 7.979 -12.261 -14.785 1.00 85.88 93 VAL A O 1
ATOM 740 N N . PHE A 1 94 ? 6.759 -10.382 -14.674 1.00 79.31 94 PHE A N 1
ATOM 741 C CA . PHE A 1 94 ? 6.785 -10.161 -16.115 1.00 79.31 94 PHE A CA 1
ATOM 742 C C . PHE A 1 94 ? 8.043 -9.431 -16.599 1.00 79.31 94 PHE A C 1
ATOM 744 O O . PHE A 1 94 ? 8.315 -9.455 -17.796 1.00 79.31 94 PHE A O 1
ATOM 751 N N . GLN A 1 95 ? 8.797 -8.779 -15.702 1.00 73.69 95 GLN A N 1
ATOM 752 C CA . GLN A 1 95 ? 10.032 -8.031 -16.000 1.00 73.69 95 GLN A CA 1
ATOM 753 C C . GLN A 1 95 ? 9.906 -7.005 -17.149 1.00 73.69 95 GLN A C 1
ATOM 755 O O . GLN A 1 95 ? 10.904 -6.505 -17.673 1.00 73.69 95 GLN A O 1
ATOM 760 N N . TYR A 1 96 ? 8.680 -6.643 -17.540 1.00 69.75 96 TYR A N 1
ATOM 761 C CA . TYR A 1 96 ? 8.426 -5.604 -18.527 1.00 69.75 96 TYR A CA 1
ATOM 762 C C . TYR A 1 96 ? 8.624 -4.242 -17.868 1.00 69.75 96 TYR A C 1
ATOM 764 O O . TYR A 1 96 ? 7.708 -3.713 -17.247 1.00 69.75 96 TYR A O 1
ATOM 772 N N . ARG A 1 97 ? 9.818 -3.663 -18.018 1.00 72.88 97 ARG A N 1
ATOM 773 C CA . ARG A 1 97 ? 10.089 -2.292 -17.551 1.00 72.88 97 ARG A CA 1
ATOM 774 C C . ARG A 1 97 ? 9.479 -1.237 -18.460 1.00 72.88 97 ARG A C 1
ATOM 776 O O . ARG A 1 97 ? 9.026 -0.205 -17.984 1.00 72.88 97 ARG A O 1
ATOM 783 N N . ASN A 1 98 ? 9.420 -1.512 -19.763 1.00 76.19 98 ASN A N 1
ATOM 784 C CA . ASN A 1 98 ? 8.972 -0.553 -20.766 1.00 76.19 98 ASN A CA 1
ATOM 785 C C . ASN A 1 98 ? 7.829 -1.122 -21.610 1.00 76.19 98 ASN A C 1
ATOM 787 O O . ASN A 1 98 ? 7.984 -2.168 -22.241 1.00 76.19 98 ASN A O 1
ATOM 791 N N . ILE A 1 99 ? 6.703 -0.407 -21.663 1.00 75.12 99 ILE A N 1
ATOM 792 C CA . ILE A 1 99 ? 5.613 -0.687 -22.603 1.00 75.12 99 ILE A CA 1
ATOM 793 C C . ILE A 1 99 ? 5.740 0.281 -23.784 1.00 75.12 99 ILE A C 1
ATOM 795 O O . ILE A 1 99 ? 5.698 1.497 -23.570 1.00 75.12 99 ILE A O 1
ATOM 799 N N . PRO A 1 100 ? 5.872 -0.215 -25.028 1.00 75.12 100 PRO A N 1
ATOM 800 C CA . PRO A 1 100 ? 5.838 0.644 -26.200 1.00 75.12 100 PRO A CA 1
ATOM 801 C C . PRO A 1 100 ? 4.416 1.175 -26.412 1.00 75.12 100 PRO A C 1
ATOM 803 O O . PRO A 1 100 ? 3.481 0.415 -26.661 1.00 75.12 100 PRO A O 1
ATOM 806 N N . LEU A 1 101 ? 4.255 2.495 -26.331 1.00 74.81 101 LEU A N 1
ATOM 807 C CA . LEU A 1 101 ? 3.032 3.205 -26.682 1.00 74.81 101 LEU A CA 1
ATOM 808 C C . LEU A 1 101 ? 3.306 4.095 -27.898 1.00 74.81 101 LEU A C 1
ATOM 810 O O . LEU A 1 101 ? 3.736 5.245 -27.780 1.00 74.81 101 LEU A O 1
ATOM 814 N N . ASN A 1 102 ? 3.040 3.547 -29.083 1.00 74.69 102 ASN A N 1
ATOM 815 C CA . ASN A 1 102 ? 3.297 4.187 -30.372 1.00 74.69 102 ASN A CA 1
ATOM 816 C C . ASN A 1 102 ? 4.775 4.616 -30.522 1.00 74.69 102 ASN A C 1
ATOM 818 O O . ASN A 1 102 ? 5.622 3.768 -30.783 1.00 74.69 102 ASN A O 1
ATOM 822 N N . SER A 1 103 ? 5.097 5.900 -30.322 1.00 71.69 103 SER A N 1
ATOM 823 C CA . SER A 1 103 ? 6.462 6.455 -30.417 1.00 71.69 103 SER A CA 1
ATOM 824 C C . SER A 1 103 ? 7.157 6.655 -29.064 1.00 71.69 103 SER A C 1
ATOM 826 O O . SER A 1 103 ? 8.292 7.123 -29.033 1.00 71.69 103 SER A O 1
ATOM 828 N N . TYR A 1 104 ? 6.492 6.333 -27.951 1.00 69.50 104 TYR A N 1
ATOM 829 C CA . TYR A 1 104 ? 7.000 6.557 -26.598 1.00 69.50 104 TYR A CA 1
ATOM 830 C C . TYR A 1 104 ? 7.153 5.240 -25.837 1.00 69.50 104 TYR A C 1
ATOM 832 O O . TYR A 1 104 ? 6.348 4.324 -25.990 1.00 69.50 104 TYR A O 1
ATOM 840 N N . LEU A 1 105 ? 8.176 5.158 -24.988 1.00 75.81 105 LEU A N 1
ATOM 841 C CA . LEU A 1 105 ? 8.356 4.061 -24.042 1.00 75.81 105 LEU A CA 1
ATOM 842 C C . LEU A 1 105 ? 7.835 4.520 -22.681 1.00 75.81 105 LEU A C 1
ATOM 844 O O . LEU A 1 105 ? 8.362 5.470 -22.104 1.00 75.81 105 LEU A O 1
ATOM 848 N N . ILE A 1 106 ? 6.781 3.868 -22.189 1.00 78.38 106 ILE A N 1
ATOM 849 C CA . ILE A 1 106 ? 6.285 4.094 -20.831 1.00 78.38 106 ILE A CA 1
ATOM 850 C C . ILE A 1 106 ? 7.048 3.163 -19.900 1.00 78.38 106 ILE A C 1
ATOM 852 O O . ILE A 1 106 ? 6.888 1.944 -19.974 1.00 78.38 106 ILE A O 1
ATOM 856 N N . ASN A 1 107 ? 7.846 3.755 -19.022 1.00 83.25 107 ASN A N 1
ATOM 857 C CA . ASN A 1 107 ? 8.565 3.074 -17.966 1.00 83.25 107 ASN A CA 1
ATOM 858 C C . ASN A 1 107 ? 7.613 2.829 -16.779 1.00 83.25 107 ASN A C 1
ATOM 860 O O . ASN A 1 107 ? 7.158 3.761 -16.105 1.00 83.25 107 ASN A O 1
ATOM 864 N N . ILE A 1 108 ? 7.289 1.557 -16.546 1.00 84.56 108 ILE A N 1
ATOM 865 C CA . ILE A 1 108 ? 6.352 1.114 -15.506 1.00 84.56 108 ILE A CA 1
ATOM 866 C C . ILE A 1 108 ? 6.924 1.357 -14.103 1.00 84.56 108 ILE A C 1
ATOM 868 O O . ILE A 1 108 ? 6.156 1.605 -13.169 1.00 84.56 108 ILE A O 1
ATOM 872 N N . ASP A 1 109 ? 8.248 1.366 -13.948 1.00 87.56 109 ASP A N 1
ATOM 873 C CA . ASP A 1 109 ? 8.906 1.506 -12.647 1.00 87.56 109 ASP A CA 1
ATOM 874 C C . ASP A 1 109 ? 8.582 2.863 -12.006 1.00 87.56 109 ASP A C 1
ATOM 876 O O . ASP A 1 109 ? 8.389 2.954 -10.792 1.00 87.56 109 ASP A O 1
ATOM 880 N N . TRP A 1 110 ? 8.421 3.919 -12.814 1.00 88.88 110 TRP A N 1
ATOM 881 C CA . TRP A 1 110 ? 7.981 5.235 -12.336 1.00 88.88 110 TRP A CA 1
ATOM 882 C C . TRP A 1 110 ? 6.561 5.207 -11.782 1.00 88.88 110 TRP A C 1
ATOM 884 O O . TRP A 1 110 ? 6.289 5.776 -10.722 1.00 88.88 110 TRP A O 1
ATOM 894 N N . ILE A 1 111 ? 5.652 4.516 -12.474 1.00 88.88 111 ILE A N 1
ATOM 895 C CA . ILE A 1 111 ? 4.276 4.327 -12.008 1.00 88.88 111 ILE A CA 1
ATOM 896 C C . ILE A 1 111 ? 4.293 3.572 -10.679 1.00 88.88 111 ILE A C 1
ATOM 898 O O . ILE A 1 111 ? 3.609 3.965 -9.731 1.00 88.88 111 ILE A O 1
ATOM 902 N N . GLN A 1 112 ? 5.120 2.533 -10.584 1.00 89.62 112 GLN A N 1
ATOM 903 C CA . GLN A 1 112 ? 5.240 1.712 -9.391 1.00 89.62 112 GLN A CA 1
ATOM 904 C C . GLN A 1 112 ? 5.843 2.475 -8.204 1.00 89.62 112 GLN A C 1
ATOM 906 O O . GLN A 1 112 ? 5.285 2.403 -7.109 1.00 89.62 112 GLN A O 1
ATOM 911 N N . ILE A 1 113 ? 6.917 3.250 -8.399 1.00 92.81 113 ILE A N 1
ATOM 912 C CA . ILE A 1 113 ? 7.499 4.099 -7.347 1.00 92.81 113 ILE A CA 1
ATOM 913 C C . ILE A 1 113 ? 6.463 5.078 -6.808 1.00 92.81 113 ILE A C 1
ATOM 915 O O . ILE A 1 113 ? 6.288 5.185 -5.593 1.00 92.81 113 ILE A O 1
ATOM 919 N N . VAL A 1 114 ? 5.760 5.790 -7.691 1.00 92.88 114 VAL A N 1
ATOM 920 C CA . VAL A 1 114 ? 4.780 6.794 -7.263 1.00 92.88 114 VAL A CA 1
ATOM 921 C C . VAL A 1 114 ? 3.634 6.136 -6.503 1.00 92.88 114 VAL A C 1
ATOM 923 O O . VAL A 1 114 ? 3.198 6.656 -5.476 1.00 92.88 114 VAL A O 1
ATOM 926 N N . LEU A 1 115 ? 3.174 4.975 -6.968 1.00 92.19 115 LEU A N 1
ATOM 927 C CA . LEU A 1 115 ? 2.132 4.202 -6.303 1.00 92.19 115 LEU A CA 1
ATOM 928 C C . LEU A 1 115 ? 2.579 3.715 -4.916 1.00 92.19 115 LEU A C 1
ATOM 930 O O . LEU A 1 115 ? 1.812 3.818 -3.958 1.00 92.19 115 LEU A O 1
ATOM 934 N N . LEU A 1 116 ? 3.821 3.241 -4.789 1.00 94.38 116 LEU A N 1
ATOM 935 C CA . LEU A 1 116 ? 4.414 2.814 -3.523 1.00 94.38 116 LEU A CA 1
ATOM 936 C C . LEU A 1 116 ? 4.531 3.978 -2.536 1.00 94.38 116 LEU A C 1
ATOM 938 O O . LEU A 1 116 ? 4.027 3.879 -1.420 1.00 94.38 116 LEU A O 1
ATOM 942 N N . ILE A 1 117 ? 5.110 5.107 -2.953 1.00 94.38 117 ILE A N 1
ATOM 943 C CA . ILE A 1 117 ? 5.225 6.313 -2.117 1.00 94.38 117 ILE A CA 1
ATOM 944 C C . ILE A 1 117 ? 3.842 6.799 -1.683 1.00 94.38 117 ILE A C 1
ATOM 946 O O . ILE A 1 117 ? 3.615 7.068 -0.501 1.00 94.38 117 ILE A O 1
ATOM 950 N N . PHE A 1 118 ? 2.892 6.867 -2.619 1.00 92.81 118 PHE A N 1
ATOM 951 C CA . PHE A 1 118 ? 1.514 7.216 -2.304 1.00 92.81 118 PHE A CA 1
ATOM 952 C C . PHE A 1 118 ? 0.920 6.259 -1.265 1.00 92.81 118 PHE A C 1
ATOM 954 O O . PHE A 1 118 ? 0.290 6.717 -0.313 1.00 92.81 118 PHE A O 1
ATOM 961 N N . SER A 1 119 ? 1.147 4.950 -1.401 1.00 92.12 119 SER A N 1
ATOM 962 C CA . SER A 1 119 ? 0.643 3.963 -0.446 1.00 92.12 119 SER A CA 1
ATOM 963 C C . SER A 1 119 ? 1.240 4.124 0.950 1.00 92.12 119 SER A C 1
ATOM 965 O O . SER A 1 119 ? 0.497 4.057 1.925 1.00 92.12 119 SER A O 1
ATOM 967 N N . ILE A 1 120 ? 2.532 4.446 1.061 1.00 94.00 120 ILE A N 1
ATOM 968 C CA . ILE A 1 120 ? 3.192 4.728 2.341 1.00 94.00 120 ILE A CA 1
ATOM 969 C C . ILE A 1 120 ? 2.544 5.945 3.003 1.00 94.00 120 ILE A C 1
ATOM 971 O O . ILE A 1 120 ? 2.095 5.857 4.144 1.00 94.00 120 ILE A O 1
ATOM 975 N N . ILE A 1 121 ? 2.416 7.061 2.277 1.00 92.06 121 ILE A N 1
ATOM 976 C CA . ILE A 1 121 ? 1.753 8.274 2.784 1.00 92.06 121 ILE A CA 1
ATOM 977 C C . ILE A 1 121 ? 0.311 7.959 3.194 1.00 92.06 121 ILE A C 1
ATOM 979 O O . ILE A 1 121 ? -0.164 8.396 4.244 1.00 92.06 121 ILE A O 1
ATOM 983 N N . TYR A 1 122 ? -0.391 7.169 2.383 1.00 90.62 122 TYR A N 1
ATOM 984 C CA . TYR A 1 122 ? -1.749 6.742 2.672 1.00 90.62 122 TYR A CA 1
ATOM 985 C C . TYR A 1 122 ? -1.813 5.932 3.971 1.00 90.62 122 TYR A C 1
ATOM 987 O O . TYR A 1 122 ? -2.661 6.223 4.818 1.00 90.62 122 TYR A O 1
ATOM 995 N N . PHE A 1 123 ? -0.920 4.964 4.173 1.00 91.19 123 PHE A N 1
ATOM 996 C CA . PHE A 1 123 ? -0.863 4.181 5.404 1.00 91.19 123 PHE A CA 1
ATOM 997 C C . PHE A 1 123 ? -0.549 5.046 6.619 1.00 91.19 123 PHE A C 1
ATOM 999 O O . PHE A 1 123 ? -1.249 4.912 7.616 1.00 91.19 123 PHE A O 1
ATOM 1006 N N . VAL A 1 124 ? 0.390 5.990 6.524 1.00 90.81 124 VAL A N 1
ATOM 1007 C CA . VAL A 1 124 ? 0.706 6.928 7.616 1.00 90.81 124 VAL A CA 1
ATOM 1008 C C . VAL A 1 124 ? -0.519 7.753 8.015 1.00 90.81 124 VAL A C 1
ATOM 1010 O O . VAL A 1 124 ? -0.878 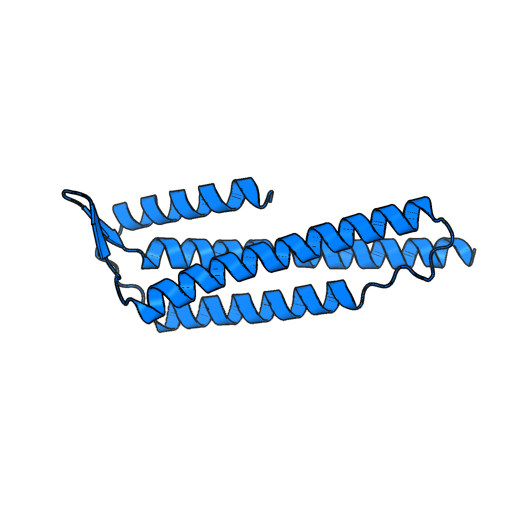7.814 9.189 1.00 90.81 124 VAL A O 1
ATOM 1013 N N . VAL A 1 125 ? -1.226 8.344 7.049 1.00 88.56 125 VAL A N 1
ATOM 1014 C CA . VAL A 1 125 ? -2.422 9.150 7.344 1.00 88.56 125 VAL A CA 1
ATOM 1015 C C . VAL A 1 125 ? -3.532 8.302 7.969 1.00 88.56 125 VAL A C 1
ATOM 1017 O O . VAL A 1 125 ? -4.208 8.753 8.893 1.00 88.56 125 VAL A O 1
ATOM 1020 N N . ASN A 1 126 ? -3.746 7.075 7.482 1.00 87.38 126 ASN A N 1
ATOM 1021 C CA . ASN A 1 126 ? -4.766 6.205 8.069 1.00 87.38 126 ASN A CA 1
ATOM 1022 C C . ASN A 1 126 ? -4.330 5.638 9.429 1.00 87.38 126 ASN A C 1
ATOM 1024 O O . ASN A 1 126 ? -5.189 5.391 10.266 1.00 87.38 126 ASN A O 1
ATOM 1028 N N . PHE A 1 127 ? -3.031 5.470 9.673 1.00 87.38 127 PHE A N 1
ATOM 1029 C CA . PHE A 1 127 ? -2.485 5.067 10.966 1.00 87.38 127 PHE A CA 1
ATOM 1030 C C . PHE A 1 127 ? -2.784 6.113 12.046 1.00 87.38 127 PHE A C 1
ATOM 1032 O O . PHE A 1 127 ? -3.337 5.765 13.086 1.00 87.38 127 PHE A O 1
ATOM 1039 N N . ILE A 1 128 ? -2.547 7.397 11.756 1.00 87.75 128 ILE A N 1
ATOM 1040 C CA . ILE A 1 128 ? -2.913 8.508 12.655 1.00 87.75 128 ILE A CA 1
ATOM 1041 C C . ILE A 1 128 ? -4.425 8.501 12.931 1.00 87.75 128 ILE A C 1
ATOM 1043 O O . ILE A 1 128 ? -4.862 8.662 14.068 1.00 87.75 128 ILE A O 1
ATOM 1047 N N . ALA A 1 129 ? -5.243 8.252 11.903 1.00 85.69 129 ALA A N 1
ATOM 1048 C CA . ALA A 1 129 ? -6.692 8.168 12.071 1.00 85.69 129 ALA A CA 1
ATOM 1049 C C . ALA A 1 129 ? -7.133 6.985 12.957 1.00 85.69 129 ALA A C 1
ATOM 1051 O O . ALA A 1 129 ? -8.138 7.100 13.653 1.00 85.69 129 ALA A O 1
ATOM 1052 N N . ILE A 1 130 ? -6.409 5.859 12.942 1.00 86.94 130 ILE A N 1
ATOM 1053 C CA . ILE A 1 130 ? -6.673 4.723 13.843 1.00 86.94 130 ILE A CA 1
ATOM 1054 C C . ILE A 1 130 ? -6.298 5.076 15.278 1.00 86.94 130 ILE A C 1
ATOM 1056 O O . ILE A 1 130 ? -7.053 4.745 16.185 1.00 86.94 130 ILE A O 1
ATOM 1060 N N . GLN A 1 131 ? -5.164 5.745 15.489 1.00 87.00 131 GLN A N 1
ATOM 1061 C CA . GLN A 1 131 ? -4.756 6.180 16.826 1.00 87.00 131 GLN A CA 1
ATOM 1062 C C . GLN A 1 131 ? -5.797 7.116 17.441 1.00 87.00 131 GLN A C 1
ATOM 1064 O O . GLN A 1 131 ? -6.311 6.823 18.513 1.00 87.00 131 GLN A O 1
ATOM 1069 N N . SER A 1 132 ? -6.221 8.139 16.698 1.00 87.31 132 SER A N 1
ATOM 1070 C CA . SER A 1 132 ? -7.282 9.047 17.146 1.00 87.31 132 SER A CA 1
ATOM 1071 C C . SER A 1 132 ? -8.616 8.323 17.392 1.00 87.31 132 SER A C 1
ATOM 1073 O O . SER A 1 132 ? -9.335 8.646 18.331 1.00 87.31 132 SER A O 1
ATOM 1075 N N . LEU A 1 133 ? -8.947 7.296 16.599 1.00 85.69 133 LEU A N 1
ATOM 1076 C CA . LEU A 1 133 ? -10.135 6.472 16.841 1.00 85.69 133 LEU A CA 1
ATOM 1077 C C . LEU A 1 133 ? -10.026 5.641 18.130 1.00 85.69 133 LEU A C 1
ATOM 1079 O O . LEU A 1 133 ? -11.043 5.398 18.775 1.00 85.69 133 LEU A O 1
ATOM 1083 N N . ASN A 1 134 ? -8.826 5.183 18.487 1.00 86.81 134 ASN A N 1
ATOM 1084 C CA . ASN A 1 134 ? -8.585 4.464 19.737 1.00 86.81 134 ASN A CA 1
ATOM 1085 C C . ASN A 1 134 ? -8.705 5.385 20.948 1.00 86.81 134 ASN A C 1
ATOM 1087 O O . ASN A 1 134 ? -9.355 5.000 21.913 1.00 86.81 134 ASN A O 1
ATOM 1091 N N . GLU A 1 135 ? -8.176 6.603 20.856 1.00 86.81 135 GLU A N 1
ATOM 1092 C CA . GLU A 1 135 ? -8.364 7.644 21.874 1.00 86.81 135 GLU A CA 1
ATOM 1093 C C . GLU A 1 135 ? -9.862 7.968 22.050 1.00 86.81 135 GLU A C 1
ATOM 1095 O O . GLU A 1 135 ? -10.370 7.942 23.166 1.00 86.81 135 GLU A O 1
ATOM 1100 N N . GLU A 1 136 ? -10.625 8.128 20.952 1.00 84.56 136 GLU A N 1
ATOM 1101 C CA . GLU A 1 136 ? -12.092 8.312 21.008 1.00 84.56 136 GLU A CA 1
ATOM 1102 C C . GLU A 1 136 ? -12.813 7.152 21.727 1.00 84.56 136 GLU A C 1
ATOM 1104 O O . GLU A 1 136 ? -13.839 7.360 22.382 1.00 84.56 136 GLU A O 1
ATOM 1109 N N . ILE A 1 137 ? -12.332 5.915 21.555 1.00 84.94 137 ILE A N 1
ATOM 1110 C CA . ILE A 1 137 ? -12.893 4.728 22.215 1.00 84.94 137 ILE A CA 1
ATOM 1111 C C . ILE A 1 137 ? -12.607 4.772 23.716 1.00 84.94 137 ILE A C 1
ATOM 1113 O O . ILE A 1 137 ? -13.516 4.504 24.500 1.00 84.94 137 ILE A O 1
ATOM 1117 N N . GLU A 1 138 ? -11.375 5.099 24.099 1.00 85.12 138 GLU A N 1
ATOM 1118 C CA . GLU A 1 138 ? -10.934 5.189 25.491 1.00 85.12 138 GLU A CA 1
ATOM 1119 C C . GLU A 1 138 ? -11.696 6.287 26.244 1.00 85.12 138 GLU A C 1
ATOM 1121 O O . GLU A 1 138 ? -12.323 6.013 27.268 1.00 85.12 138 GLU A O 1
ATOM 1126 N N . ASP A 1 139 ? -11.805 7.483 25.663 1.00 85.06 139 ASP A N 1
ATOM 1127 C CA . ASP A 1 139 ? -12.596 8.588 26.216 1.00 85.06 139 ASP A CA 1
ATOM 1128 C C . ASP A 1 139 ? -14.077 8.219 26.395 1.00 85.06 139 ASP A C 1
ATOM 1130 O O . ASP A 1 139 ? -14.725 8.603 27.373 1.00 85.06 139 ASP A O 1
ATOM 1134 N N . ALA A 1 140 ? -14.651 7.470 25.446 1.00 82.00 140 ALA A N 1
ATOM 1135 C CA . ALA A 1 140 ? -16.043 7.027 25.519 1.00 82.00 140 ALA A CA 1
ATOM 1136 C C . ALA A 1 140 ? -16.282 5.949 26.590 1.00 82.00 140 ALA A C 1
ATOM 1138 O O . ALA A 1 140 ? -17.427 5.768 27.017 1.00 82.00 140 ALA A O 1
ATOM 1139 N N . ILE A 1 141 ? -15.239 5.220 26.992 1.00 83.81 141 ILE A N 1
ATOM 1140 C CA . ILE A 1 141 ? -15.277 4.285 28.119 1.00 83.81 141 ILE A CA 1
ATOM 1141 C C . ILE A 1 141 ? -15.159 5.070 29.433 1.00 83.81 141 ILE A C 1
ATOM 1143 O O . ILE A 1 141 ? -16.014 4.897 30.299 1.00 83.81 141 ILE A O 1
ATOM 1147 N N . ASN A 1 142 ? -14.192 5.988 29.535 1.00 79.88 142 ASN A N 1
ATOM 1148 C CA . ASN A 1 142 ? -13.881 6.733 30.762 1.00 79.88 142 ASN A CA 1
ATOM 1149 C C . ASN A 1 142 ? -14.967 7.741 31.170 1.00 79.88 142 ASN A C 1
ATOM 1151 O O . ASN A 1 142 ? -15.209 7.921 32.356 1.00 79.88 142 ASN A O 1
ATOM 1155 N N . LYS A 1 143 ? -15.715 8.326 30.220 1.00 73.88 143 LYS A N 1
ATOM 1156 C CA . LYS A 1 143 ? -16.888 9.190 30.508 1.00 73.88 143 LYS A CA 1
ATOM 1157 C C . LYS A 1 143 ? -18.014 8.523 31.310 1.00 73.88 143 LYS A C 1
ATOM 1159 O O . LYS A 1 143 ? -19.025 9.164 31.575 1.00 73.88 143 LYS A O 1
ATOM 1164 N N . LYS A 1 144 ? -17.897 7.232 31.609 1.00 57.22 144 LYS A N 1
ATOM 1165 C CA . LYS A 1 144 ? -18.815 6.501 32.481 1.00 57.22 144 LYS A CA 1
ATOM 1166 C C . LYS A 1 144 ? -18.321 6.355 33.917 1.00 57.22 144 LYS A C 1
ATOM 1168 O O . LYS A 1 144 ? -19.115 5.965 34.764 1.00 57.22 144 LYS A O 1
ATOM 1173 N N . GLU A 1 145 ? -17.022 6.528 34.153 1.00 53.19 145 GLU A N 1
ATOM 1174 C CA . GLU A 1 145 ? -16.422 6.364 35.482 1.00 53.19 145 GLU A CA 1
ATOM 1175 C C . GLU A 1 145 ? -16.530 7.646 36.331 1.00 53.19 145 GLU A C 1
ATOM 1177 O O . GLU A 1 145 ? -16.268 7.595 37.531 1.00 53.19 145 GLU A O 1
ATOM 1182 N N . GLU A 1 146 ? -16.970 8.757 35.725 1.00 44.97 146 GLU A N 1
ATOM 1183 C CA . GLU A 1 146 ? -17.400 10.006 36.383 1.00 44.97 146 GLU A CA 1
ATOM 1184 C C . GLU A 1 146 ? -18.928 10.076 36.532 1.00 44.97 146 GLU A C 1
ATOM 1186 O O . GLU A 1 146 ? -19.391 10.512 37.612 1.00 44.97 146 GLU A O 1
#

Foldseek 3Di:
DPLVVLLVVLLVQLQVCCQVCVPDDDDPVLLVVLLVLLVVLLVVLLVLLVVQDQPLFPPVVVSVVLVVVSVVLNVSSVVLNVVLVVLSVVCVVPVPQWDDDPPGTRGCVSSSSSSSVSSSVVSVVSSVVSVVSSVVSVVSNVVVVD

Organism: Prevotella dentalis (strain ATCC 49559 / DSM 3688 / JCM 13448 / NCTC 12043 / ES 2772) (NCBI:txid908937)

Secondary structure (DSSP, 8-state):
--HHHHHHHHHHHHHHHHHH-TT-PPPHHHHHHHHHHHHHHHHHHHHHHHH---TT---HHHHHHHHHHHHHHHHHHHHHHHHHHHHHHHHHHH---EEEETTEEEEHHHHHHHHHHHHHHHHHHHHHHHHHHHHHHHHHHHTTT-

Sequence (146 aa):
MRFKIGIPISLFLGIVLSFIFPNIEIKDSTLETLFTISGIMFSIGMSLTVISNTSGIENQKIRLSLRKKMKDVRNRFIACFALVSLFYVYSSVFQYRNIPLNSYLINIDWIQIVLLIFSIIYFVVNFIAIQSLNEEIEDAINKKEE

pLDDT: mean 84.86, std 8.47, range [44.97, 96.44]